Protein AF-A0A0F9I8K5-F1 (afdb_monomer)

Foldseek 3Di:
DDPPDPPCLLVVLLVQCVDPVNLVVLLVLCVVLVLVPD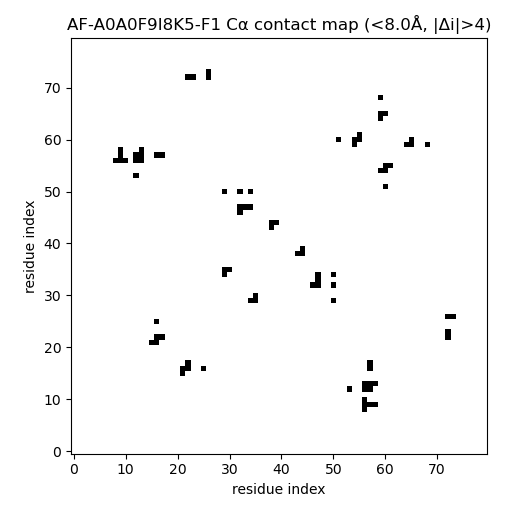DDDPVSVVSNVVNLVSCVSNVNDDVVCVCVVNVVSVVVVPPD

Structure (mmCIF, N/CA/C/O backbone):
data_AF-A0A0F9I8K5-F1
#
_entry.id   AF-A0A0F9I8K5-F1
#
loop_
_atom_site.group_PDB
_atom_site.id
_atom_site.type_symbol
_atom_site.label_atom_id
_atom_site.label_alt_id
_atom_site.label_comp_id
_atom_site.label_asym_id
_atom_site.label_entity_id
_atom_site.label_seq_id
_atom_site.pdbx_PDB_ins_code
_atom_site.Cartn_x
_atom_site.Cartn_y
_atom_site.Cartn_z
_atom_site.occupancy
_atom_site.B_iso_or_equiv
_atom_site.auth_seq_id
_atom_site.auth_comp_id
_atom_site.auth_asym_id
_atom_site.auth_atom_id
_atom_site.pdbx_PDB_model_num
ATOM 1 N N . MET A 1 1 ? 32.875 10.069 8.256 1.00 42.56 1 MET A N 1
ATOM 2 C CA . MET A 1 1 ? 31.835 10.376 7.254 1.00 42.56 1 MET A CA 1
ATOM 3 C C . MET A 1 1 ? 31.037 9.105 7.027 1.00 42.56 1 MET A C 1
ATOM 5 O O . MET A 1 1 ? 31.584 8.161 6.470 1.00 42.56 1 MET A O 1
ATOM 9 N N . ALA A 1 2 ? 29.823 9.021 7.573 1.00 46.72 2 ALA A N 1
ATOM 10 C CA . ALA A 1 2 ? 28.940 7.891 7.302 1.00 46.72 2 ALA A CA 1
ATOM 11 C C . ALA A 1 2 ? 28.528 7.969 5.827 1.00 46.72 2 ALA A C 1
ATOM 13 O O . ALA A 1 2 ? 28.105 9.028 5.371 1.00 46.72 2 ALA A O 1
ATOM 14 N N . LYS A 1 3 ? 28.725 6.888 5.066 1.00 48.16 3 LYS A N 1
ATOM 15 C CA . LYS A 1 3 ? 28.153 6.783 3.722 1.00 48.16 3 LYS A CA 1
ATOM 16 C C . LYS A 1 3 ? 26.639 6.769 3.895 1.00 48.16 3 LYS A C 1
ATOM 18 O O . LYS A 1 3 ? 26.119 5.833 4.495 1.00 48.16 3 LYS A O 1
ATOM 23 N N . GLU A 1 4 ? 25.965 7.803 3.410 1.00 52.41 4 GLU A N 1
ATOM 24 C CA . GLU A 1 4 ? 24.513 7.797 3.261 1.00 52.41 4 GLU A CA 1
ATOM 25 C C . GLU A 1 4 ? 24.155 6.602 2.373 1.00 52.41 4 GLU A C 1
ATOM 27 O O . GLU A 1 4 ? 24.562 6.512 1.212 1.00 52.41 4 GLU A O 1
ATOM 32 N N . GLN A 1 5 ? 23.507 5.607 2.967 1.00 58.22 5 GLN A N 1
ATOM 33 C CA . GLN A 1 5 ? 23.064 4.425 2.254 1.00 58.22 5 GLN A CA 1
ATOM 34 C C . GLN A 1 5 ? 21.848 4.859 1.437 1.00 58.22 5 GLN A C 1
ATOM 36 O O . GLN A 1 5 ? 20.818 5.202 2.008 1.00 58.22 5 GLN A O 1
ATOM 41 N N . ILE A 1 6 ? 21.990 4.925 0.111 1.00 60.16 6 ILE A N 1
ATOM 42 C CA . ILE A 1 6 ? 20.880 5.279 -0.777 1.00 60.16 6 ILE A CA 1
ATOM 43 C C . ILE A 1 6 ? 19.804 4.201 -0.607 1.00 60.16 6 ILE A C 1
ATOM 45 O O . ILE A 1 6 ? 20.009 3.048 -0.994 1.00 60.16 6 ILE A O 1
ATOM 49 N N . ASP A 1 7 ? 18.687 4.574 0.015 1.00 66.94 7 ASP A N 1
ATOM 50 C CA . ASP A 1 7 ? 17.529 3.706 0.197 1.00 66.94 7 ASP A CA 1
ATOM 51 C C . ASP A 1 7 ? 16.853 3.478 -1.162 1.00 66.94 7 ASP A C 1
ATOM 53 O O . ASP A 1 7 ? 16.027 4.263 -1.630 1.00 66.94 7 ASP A O 1
ATOM 57 N N . ASN A 1 8 ? 17.240 2.382 -1.815 1.00 80.31 8 ASN A N 1
ATOM 58 C CA . ASN A 1 8 ? 16.683 1.961 -3.095 1.00 80.31 8 ASN A CA 1
ATOM 59 C C . ASN A 1 8 ? 15.353 1.207 -2.954 1.00 80.31 8 ASN A C 1
ATOM 61 O O . ASN A 1 8 ? 14.829 0.737 -3.964 1.00 80.31 8 ASN A O 1
ATOM 65 N N . THR A 1 9 ? 14.766 1.111 -1.753 1.00 81.69 9 THR A N 1
ATOM 66 C CA . THR A 1 9 ? 13.538 0.327 -1.559 1.00 81.69 9 THR A CA 1
ATOM 67 C C . THR A 1 9 ? 12.411 0.805 -2.465 1.00 81.69 9 THR A C 1
ATOM 69 O O . THR A 1 9 ? 11.689 -0.017 -3.009 1.00 81.69 9 THR A O 1
ATOM 72 N N . VAL A 1 10 ? 12.294 2.106 -2.745 1.00 82.31 10 VAL A N 1
ATOM 73 C CA . VAL A 1 10 ? 11.304 2.638 -3.703 1.00 82.31 10 VAL A CA 1
ATOM 74 C C . VAL A 1 10 ? 11.448 2.007 -5.096 1.00 82.31 10 VAL A C 1
ATOM 76 O O . VAL A 1 10 ? 10.449 1.662 -5.727 1.00 82.31 10 VAL A O 1
ATOM 79 N N . VAL A 1 11 ? 12.679 1.825 -5.581 1.00 83.56 11 VAL A N 1
ATOM 80 C CA . VAL A 1 11 ? 12.946 1.180 -6.877 1.00 83.56 11 VAL A CA 1
ATOM 81 C C . VAL A 1 11 ? 12.531 -0.289 -6.833 1.00 83.56 11 VAL A C 1
ATOM 83 O O . VAL A 1 11 ? 11.929 -0.781 -7.787 1.00 83.56 11 VAL A O 1
ATOM 86 N N . ASP A 1 12 ? 12.794 -0.967 -5.719 1.00 88.50 12 ASP A N 1
ATOM 87 C CA . ASP A 1 12 ? 12.448 -2.377 -5.542 1.00 88.50 12 ASP A CA 1
ATOM 88 C C . ASP A 1 12 ? 10.932 -2.589 -5.417 1.00 88.50 12 ASP A C 1
ATOM 90 O O . ASP A 1 12 ? 10.388 -3.468 -6.080 1.00 88.50 12 ASP A O 1
ATOM 94 N N . TYR A 1 13 ? 10.218 -1.734 -4.676 1.00 86.19 13 TYR A N 1
ATOM 95 C CA . TYR A 1 13 ? 8.750 -1.743 -4.611 1.00 86.19 13 TYR A CA 1
ATOM 96 C C . TYR A 1 13 ? 8.142 -1.591 -6.006 1.00 86.19 13 TYR A C 1
ATOM 98 O O . TYR A 1 13 ? 7.293 -2.386 -6.406 1.00 86.19 13 TYR A O 1
ATOM 106 N N . ARG A 1 14 ? 8.618 -0.608 -6.778 1.00 84.75 14 ARG A N 1
ATOM 107 C CA . ARG A 1 14 ? 8.162 -0.399 -8.158 1.00 84.75 14 ARG A CA 1
ATOM 108 C C . ARG A 1 14 ? 8.430 -1.616 -9.031 1.00 84.75 14 ARG A C 1
ATOM 110 O O . ARG A 1 14 ? 7.542 -2.017 -9.766 1.00 84.75 14 ARG A O 1
ATOM 117 N N . ARG A 1 15 ? 9.618 -2.219 -8.943 1.00 85.50 15 ARG A N 1
ATOM 118 C CA . ARG A 1 15 ? 9.964 -3.427 -9.712 1.00 85.50 15 ARG A CA 1
ATOM 119 C C . ARG A 1 15 ? 9.098 -4.630 -9.346 1.00 85.50 15 ARG A C 1
ATOM 121 O O . ARG A 1 15 ? 8.695 -5.367 -10.238 1.00 85.50 15 ARG A O 1
ATOM 128 N N . CYS A 1 16 ? 8.811 -4.829 -8.062 1.00 85.75 16 CYS A N 1
ATOM 129 C CA . CYS A 1 16 ? 7.983 -5.939 -7.598 1.00 85.75 16 CYS A CA 1
ATOM 130 C C . CYS A 1 16 ? 6.529 -5.787 -8.058 1.00 85.75 16 CYS A C 1
ATOM 132 O O . CYS A 1 16 ? 5.938 -6.735 -8.574 1.00 85.75 16 CYS A O 1
ATOM 134 N N . PHE A 1 17 ? 5.963 -4.589 -7.906 1.00 85.81 17 PHE A N 1
ATOM 135 C CA . PHE A 1 17 ? 4.536 -4.338 -8.107 1.00 85.81 17 PHE A CA 1
ATOM 136 C C . PHE A 1 17 ? 4.174 -3.751 -9.482 1.00 85.81 17 PHE A C 1
ATOM 138 O O . PHE A 1 17 ? 3.004 -3.472 -9.726 1.00 85.81 17 PHE A O 1
ATOM 145 N N . SER A 1 18 ? 5.133 -3.592 -10.402 1.00 82.06 18 SER A N 1
ATOM 146 C CA . SER A 1 18 ? 4.861 -3.201 -11.796 1.00 82.06 18 SER A CA 1
ATOM 147 C C . SER A 1 18 ? 4.489 -4.368 -12.713 1.00 82.06 18 SER A C 1
ATOM 149 O O . SER A 1 18 ? 4.058 -4.136 -13.837 1.00 82.06 18 SER A O 1
ATOM 151 N N . THR A 1 19 ? 4.672 -5.611 -12.263 1.00 85.31 19 THR A N 1
ATOM 152 C CA . THR A 1 19 ? 4.294 -6.817 -13.014 1.00 85.31 19 THR A CA 1
ATOM 153 C C . THR A 1 19 ? 2.840 -7.195 -12.740 1.00 85.31 19 THR A C 1
ATOM 155 O O . THR A 1 19 ? 2.355 -6.956 -11.636 1.00 85.31 19 THR A O 1
ATOM 158 N N . ASP A 1 20 ? 2.163 -7.877 -13.668 1.00 81.31 20 ASP A N 1
ATOM 159 C CA . ASP A 1 20 ? 0.772 -8.323 -13.466 1.00 81.31 20 ASP A CA 1
ATOM 160 C C . ASP A 1 20 ? 0.610 -9.197 -12.212 1.00 81.31 20 ASP A C 1
ATOM 162 O O . ASP A 1 20 ? -0.362 -9.084 -11.466 1.00 81.31 20 ASP A O 1
ATOM 166 N N . ALA A 1 21 ? 1.579 -10.082 -11.954 1.00 87.75 21 ALA A N 1
ATOM 167 C CA . ALA A 1 21 ? 1.587 -10.910 -10.751 1.00 87.75 21 ALA A CA 1
ATOM 168 C C . ALA A 1 21 ? 1.747 -10.058 -9.486 1.00 87.75 21 ALA A C 1
ATOM 170 O O . ALA A 1 21 ? 1.021 -10.263 -8.514 1.00 87.75 21 ALA A O 1
ATOM 171 N N . GLY A 1 22 ? 2.646 -9.073 -9.523 1.00 87.00 22 GLY A N 1
ATOM 172 C CA . GLY A 1 22 ? 2.821 -8.102 -8.451 1.00 87.00 22 GLY A CA 1
ATOM 173 C C . GLY A 1 22 ? 1.548 -7.304 -8.185 1.00 87.00 22 GLY A C 1
ATOM 174 O O . GLY A 1 22 ? 1.112 -7.217 -7.043 1.00 87.00 22 GLY A O 1
ATOM 175 N N . GLN A 1 23 ? 0.898 -6.790 -9.226 1.00 83.19 23 GLN A N 1
ATOM 176 C CA . GLN A 1 23 ? -0.348 -6.030 -9.112 1.00 83.19 23 GLN A CA 1
ATOM 177 C C . GLN A 1 23 ? -1.483 -6.860 -8.505 1.00 83.19 23 GLN A C 1
ATOM 179 O O . GLN A 1 23 ? -2.213 -6.357 -7.653 1.00 83.19 23 GLN A O 1
ATOM 184 N N . ARG A 1 24 ? -1.598 -8.15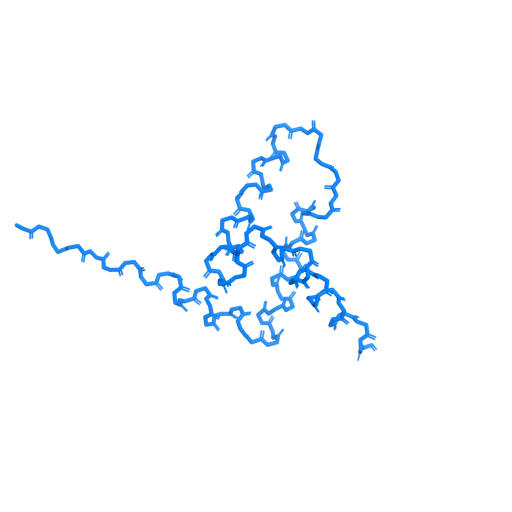0 -8.859 1.00 85.12 24 ARG A N 1
ATOM 185 C CA . ARG A 1 24 ? -2.565 -9.063 -8.222 1.00 85.12 24 ARG A CA 1
ATOM 186 C C . ARG A 1 24 ? -2.283 -9.264 -6.735 1.00 85.12 24 ARG A C 1
ATOM 188 O O . ARG A 1 24 ? -3.215 -9.216 -5.936 1.00 85.12 24 ARG A O 1
ATOM 195 N N . VAL A 1 25 ? -1.017 -9.467 -6.360 1.00 89.69 25 VAL A N 1
ATOM 196 C CA . VAL A 1 25 ? -0.616 -9.601 -4.949 1.00 89.69 25 VAL A CA 1
ATOM 197 C C . VAL A 1 25 ? -0.904 -8.311 -4.186 1.00 89.69 25 VAL A C 1
ATOM 199 O O . VAL A 1 25 ? -1.533 -8.368 -3.134 1.00 89.69 25 VAL A O 1
ATOM 202 N N . LEU A 1 26 ? -0.527 -7.154 -4.740 1.00 88.12 26 LEU A N 1
ATOM 203 C CA . LEU A 1 26 ? -0.825 -5.849 -4.152 1.00 88.12 26 LEU A CA 1
ATOM 204 C C . LEU A 1 26 ? -2.332 -5.673 -3.962 1.00 88.12 26 LEU A C 1
ATOM 206 O O . LEU A 1 26 ? -2.774 -5.351 -2.868 1.00 88.12 26 LEU A O 1
ATOM 210 N N . GLY A 1 27 ? -3.130 -5.961 -4.989 1.00 84.12 27 GLY A N 1
ATOM 211 C CA . GLY A 1 27 ? -4.585 -5.900 -4.908 1.00 84.12 27 GLY A CA 1
ATOM 212 C C . GLY A 1 27 ? -5.169 -6.816 -3.828 1.00 84.12 27 GLY A C 1
ATOM 213 O O . GLY A 1 27 ? -6.117 -6.418 -3.156 1.00 84.12 27 GLY A O 1
ATOM 214 N N . ASN A 1 28 ? -4.611 -8.014 -3.620 1.00 88.69 28 ASN A N 1
ATOM 215 C CA . ASN A 1 28 ? -5.036 -8.889 -2.525 1.00 88.69 28 ASN A CA 1
ATOM 216 C C . ASN A 1 28 ? -4.669 -8.306 -1.150 1.00 88.69 28 ASN A C 1
ATOM 218 O O . ASN A 1 28 ? -5.516 -8.264 -0.265 1.00 88.69 28 ASN A O 1
ATOM 222 N N . MET A 1 29 ? -3.454 -7.769 -0.999 1.00 90.06 29 MET A N 1
ATOM 223 C CA . MET A 1 29 ? -3.025 -7.106 0.239 1.00 90.06 29 MET A CA 1
ATOM 224 C C . MET A 1 29 ? -3.924 -5.914 0.598 1.00 90.06 29 MET A C 1
ATOM 226 O O . MET A 1 29 ? -4.246 -5.728 1.766 1.00 90.06 29 MET A O 1
ATOM 230 N N . LEU A 1 30 ? -4.353 -5.118 -0.390 1.00 87.81 30 LEU A N 1
ATOM 231 C CA . LEU A 1 30 ? -5.267 -3.989 -0.167 1.00 87.81 30 LEU A CA 1
ATOM 232 C C . LEU A 1 30 ? -6.642 -4.448 0.336 1.00 87.81 30 LEU A C 1
ATOM 234 O O . LEU A 1 30 ? -7.223 -3.801 1.205 1.00 87.81 30 LEU A O 1
ATOM 238 N N . VAL A 1 31 ? -7.149 -5.569 -0.187 1.00 85.81 31 VAL A N 1
ATOM 239 C CA . VAL A 1 31 ? -8.412 -6.169 0.269 1.00 85.81 31 VAL A CA 1
ATOM 240 C C . VAL A 1 31 ? -8.272 -6.720 1.687 1.00 85.81 31 VAL A C 1
ATOM 242 O O . VAL A 1 31 ? -9.107 -6.422 2.532 1.00 85.81 31 VAL A O 1
ATOM 245 N N . GLU A 1 32 ? -7.205 -7.469 1.976 1.00 89.62 32 GLU A N 1
ATOM 246 C CA . GLU A 1 32 ? -6.951 -8.011 3.320 1.00 89.62 32 GLU A CA 1
ATOM 247 C C . GLU A 1 32 ? -6.760 -6.906 4.367 1.00 89.62 32 GLU A C 1
ATOM 249 O O . GLU A 1 32 ? -7.181 -7.052 5.513 1.00 89.62 32 GLU A O 1
ATOM 254 N N . ALA A 1 33 ? -6.183 -5.774 3.962 1.00 87.69 33 ALA A N 1
ATOM 255 C CA . ALA A 1 33 ? -6.032 -4.595 4.804 1.00 87.69 33 ALA A CA 1
ATOM 256 C C . ALA A 1 33 ? -7.313 -3.755 4.942 1.00 87.69 33 ALA A C 1
ATOM 258 O O . ALA A 1 33 ? -7.260 -2.691 5.556 1.00 87.69 33 ALA A O 1
ATOM 259 N N . LYS A 1 34 ? -8.439 -4.192 4.353 1.00 87.38 34 LYS A N 1
ATOM 260 C CA . LYS A 1 34 ? -9.719 -3.465 4.322 1.00 87.38 34 LYS A CA 1
ATOM 261 C C . LYS A 1 34 ? -9.594 -2.032 3.801 1.00 87.38 34 LYS A C 1
ATOM 263 O O . LYS A 1 34 ? -10.338 -1.142 4.196 1.00 87.38 34 LYS A O 1
ATOM 268 N N . PHE A 1 35 ? -8.661 -1.800 2.880 1.00 85.19 35 PHE A N 1
ATOM 269 C CA . PHE A 1 35 ? -8.314 -0.453 2.430 1.00 85.19 35 PHE A CA 1
ATOM 270 C C . PHE A 1 35 ? -9.474 0.281 1.728 1.00 85.19 35 PHE A C 1
ATOM 272 O O . PHE A 1 35 ? -9.471 1.505 1.645 1.00 85.19 35 PHE A O 1
ATOM 279 N N . PHE A 1 36 ? -10.459 -0.460 1.213 1.00 80.31 36 PHE A N 1
ATOM 280 C CA . PHE A 1 36 ? -11.642 0.082 0.532 1.00 80.31 36 PHE A CA 1
ATOM 281 C C . PHE A 1 36 ? -12.889 0.149 1.423 1.00 80.31 36 PHE A C 1
ATOM 283 O O . PHE A 1 36 ? -13.963 0.502 0.937 1.00 80.31 36 PHE A O 1
ATOM 290 N N . GLU A 1 37 ? -12.773 -0.228 2.696 1.00 84.69 37 GLU A N 1
ATOM 291 C CA . GLU A 1 37 ? -13.865 -0.189 3.668 1.00 84.69 37 GLU A CA 1
ATOM 292 C C . GLU A 1 37 ? -13.776 1.084 4.521 1.00 84.69 37 GLU A C 1
ATOM 294 O O . GLU A 1 37 ? -12.740 1.746 4.587 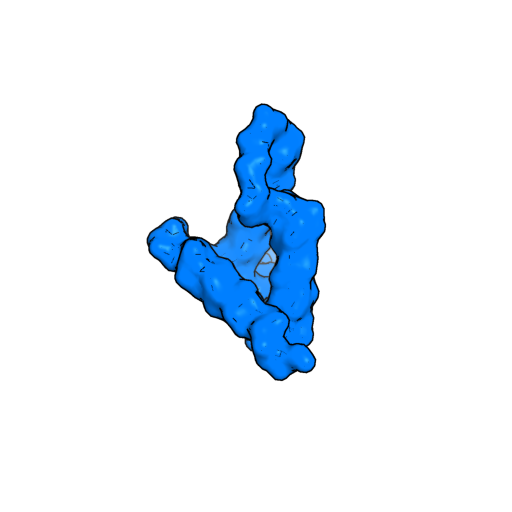1.00 84.69 37 GLU A O 1
ATOM 299 N N . TYR A 1 38 ? -14.883 1.449 5.170 1.00 79.44 38 TYR A N 1
ATOM 300 C CA . TYR A 1 38 ? -14.880 2.549 6.130 1.00 79.44 38 TYR A CA 1
ATOM 301 C C . TYR A 1 38 ? -14.099 2.133 7.383 1.00 79.44 38 TYR A C 1
ATOM 303 O O . TYR A 1 38 ? -14.356 1.066 7.937 1.00 79.44 38 TYR A O 1
ATOM 311 N N . THR A 1 39 ? -13.153 2.965 7.819 1.00 80.94 39 THR A N 1
ATOM 312 C CA . THR A 1 39 ? -12.369 2.731 9.036 1.00 80.94 39 THR A CA 1
ATOM 313 C C . THR A 1 39 ? -13.074 3.349 10.244 1.00 80.94 39 THR A C 1
ATOM 315 O O . THR A 1 39 ? -13.458 4.518 10.221 1.00 80.94 39 THR A O 1
ATOM 318 N N . GLU A 1 40 ? -13.265 2.570 11.311 1.00 79.56 40 GLU A N 1
ATOM 319 C CA . GLU A 1 40 ? -14.007 2.999 12.510 1.00 79.56 40 GLU A CA 1
ATOM 320 C C . GLU A 1 40 ? -13.105 3.130 13.740 1.00 79.56 40 GLU A C 1
ATOM 322 O O . GLU A 1 40 ? -13.417 3.871 14.676 1.00 79.56 40 GLU A O 1
ATOM 327 N N . THR A 1 41 ? -11.971 2.428 13.738 1.00 91.12 41 THR A N 1
ATOM 328 C CA . THR A 1 41 ? -11.069 2.343 14.891 1.00 91.12 41 THR A CA 1
ATOM 329 C C . THR A 1 41 ? -9.684 2.943 14.609 1.00 91.12 41 THR A C 1
ATOM 331 O O . THR A 1 41 ? -9.215 2.937 13.464 1.00 91.12 41 THR A O 1
ATOM 334 N N . PRO A 1 42 ? -8.974 3.448 15.639 1.00 91.06 42 PRO A N 1
ATOM 335 C CA . PRO A 1 42 ? -7.591 3.910 15.497 1.00 91.06 42 PRO A CA 1
ATOM 336 C C . PRO A 1 42 ? -6.643 2.847 14.922 1.00 91.06 42 PRO A C 1
ATOM 338 O O . PRO A 1 42 ? -5.721 3.173 14.174 1.00 91.06 42 PRO A O 1
ATOM 341 N N . GLU A 1 43 ? -6.868 1.578 15.254 1.00 90.00 43 GLU A N 1
ATOM 342 C CA . GLU A 1 43 ? -6.098 0.437 14.768 1.00 90.00 43 GLU A CA 1
ATOM 343 C C . GLU A 1 43 ? -6.279 0.239 13.258 1.00 90.00 43 GLU A C 1
ATOM 345 O O . GLU A 1 43 ? -5.295 0.079 12.534 1.00 90.00 43 GLU A O 1
ATOM 350 N N . GLU A 1 44 ? -7.515 0.318 12.764 1.00 86.38 44 GLU A N 1
ATOM 351 C CA . GLU A 1 44 ? -7.812 0.255 11.328 1.00 86.38 44 GLU A CA 1
ATOM 352 C C . GLU A 1 44 ? -7.184 1.432 10.579 1.00 86.38 44 GLU A C 1
ATOM 354 O O . GLU A 1 44 ? -6.578 1.253 9.522 1.00 86.38 44 GLU A O 1
ATOM 359 N N . GLN A 1 45 ? -7.223 2.627 11.169 1.00 86.75 45 GLN A N 1
ATOM 360 C CA . GLN A 1 45 ? -6.593 3.805 10.583 1.00 86.75 45 GLN A CA 1
ATOM 361 C C . GLN A 1 45 ? -5.058 3.698 10.540 1.00 86.75 45 GLN A C 1
ATOM 363 O O . GLN A 1 45 ? -4.419 4.188 9.605 1.00 86.75 45 GLN A O 1
ATOM 368 N N . ALA A 1 46 ? -4.437 3.029 11.516 1.00 88.62 46 ALA A N 1
ATOM 369 C CA . ALA A 1 46 ? -3.003 2.747 11.489 1.00 88.62 46 ALA A CA 1
ATOM 370 C C . ALA A 1 46 ? -2.630 1.798 10.336 1.00 88.62 46 ALA A C 1
ATOM 372 O O . ALA A 1 46 ? -1.641 2.042 9.636 1.00 88.62 46 ALA A O 1
ATOM 373 N N . VAL A 1 47 ? -3.440 0.761 10.098 1.00 90.31 47 VAL A N 1
ATOM 374 C CA . VAL A 1 47 ? -3.273 -0.156 8.959 1.00 90.31 47 VAL A CA 1
ATOM 375 C C . VAL A 1 47 ? -3.453 0.588 7.634 1.00 90.31 47 VAL A C 1
ATOM 377 O O . VAL A 1 47 ? -2.608 0.471 6.746 1.00 90.31 47 VAL A O 1
ATOM 380 N N . GLU A 1 48 ? -4.483 1.425 7.520 1.00 86.88 48 GLU A N 1
ATOM 381 C CA . GLU A 1 48 ? -4.738 2.252 6.337 1.00 86.88 48 GLU A CA 1
ATOM 382 C C . GLU A 1 48 ? -3.545 3.174 6.017 1.00 86.88 48 GLU A C 1
ATOM 384 O O . GLU A 1 48 ? -3.075 3.241 4.877 1.00 86.88 48 GLU A O 1
ATOM 389 N N . ASN A 1 49 ? -2.986 3.842 7.030 1.00 86.56 49 ASN A N 1
ATOM 390 C CA . ASN A 1 49 ? -1.814 4.711 6.879 1.00 86.56 49 ASN A CA 1
ATOM 391 C C . A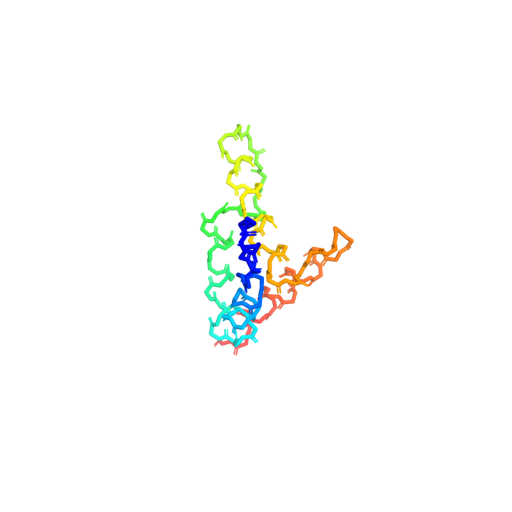SN A 1 49 ? -0.554 3.938 6.458 1.00 86.56 49 ASN A C 1
ATOM 393 O O . ASN A 1 49 ? 0.249 4.419 5.647 1.00 86.56 49 ASN A O 1
ATOM 397 N N . PHE A 1 50 ? -0.381 2.720 6.970 1.00 89.44 50 PHE A N 1
ATOM 398 C CA . PHE A 1 50 ? 0.708 1.845 6.553 1.00 89.44 50 PHE A CA 1
ATOM 399 C C . PHE A 1 50 ? 0.574 1.441 5.076 1.00 89.44 50 PHE A C 1
ATOM 401 O O . PHE A 1 50 ? 1.533 1.556 4.309 1.00 89.44 50 PHE A O 1
ATOM 408 N N . VAL A 1 51 ? -0.630 1.065 4.642 1.00 88.50 51 VAL A N 1
ATOM 409 C CA . VAL A 1 51 ? -0.921 0.728 3.242 1.00 88.50 51 VAL A CA 1
ATOM 410 C C . VAL A 1 51 ? -0.675 1.915 2.306 1.00 88.50 51 VAL A C 1
ATOM 412 O O . VAL A 1 51 ? -0.016 1.755 1.276 1.00 88.50 51 VAL A O 1
ATOM 415 N N . LYS A 1 52 ? -1.101 3.128 2.680 1.00 84.50 52 LYS A N 1
ATOM 416 C CA . LYS A 1 52 ? -0.806 4.367 1.928 1.00 84.50 52 LYS A CA 1
ATOM 417 C C . LYS A 1 52 ? 0.696 4.573 1.717 1.00 84.50 52 LYS A C 1
ATOM 419 O O . LYS A 1 52 ? 1.134 4.975 0.637 1.00 84.50 52 LYS A O 1
ATOM 424 N N . THR A 1 53 ? 1.503 4.228 2.718 1.00 86.12 53 THR A N 1
ATOM 425 C CA . THR A 1 53 ? 2.969 4.289 2.624 1.00 86.12 53 THR A CA 1
ATOM 426 C C . THR A 1 53 ? 3.516 3.287 1.601 1.00 86.12 53 THR A C 1
ATOM 428 O O . THR A 1 53 ? 4.408 3.630 0.824 1.00 86.12 53 THR A O 1
ATOM 431 N N . ILE A 1 54 ? 2.969 2.067 1.547 1.00 86.50 54 ILE A N 1
ATOM 432 C CA . ILE A 1 54 ? 3.331 1.062 0.530 1.00 86.50 54 ILE A CA 1
ATOM 433 C C . ILE A 1 54 ? 2.976 1.564 -0.873 1.00 86.50 54 ILE A C 1
ATOM 435 O O . ILE A 1 54 ? 3.833 1.572 -1.758 1.00 86.50 54 ILE A O 1
ATOM 439 N N . LEU A 1 55 ? 1.748 2.051 -1.065 1.00 83.06 55 LEU A N 1
ATOM 440 C CA . LEU A 1 55 ? 1.278 2.590 -2.346 1.00 83.06 55 LEU A CA 1
ATOM 441 C C . LEU A 1 55 ? 2.141 3.767 -2.833 1.00 83.06 55 LEU A C 1
ATOM 443 O O . LEU A 1 55 ? 2.451 3.863 -4.023 1.00 83.06 55 LEU A O 1
ATOM 447 N N . THR A 1 56 ? 2.618 4.601 -1.904 1.00 81.81 56 THR A N 1
ATOM 448 C CA . THR A 1 56 ? 3.594 5.671 -2.175 1.00 81.81 56 THR A CA 1
ATOM 449 C C . THR A 1 56 ? 4.892 5.144 -2.758 1.00 81.81 56 TH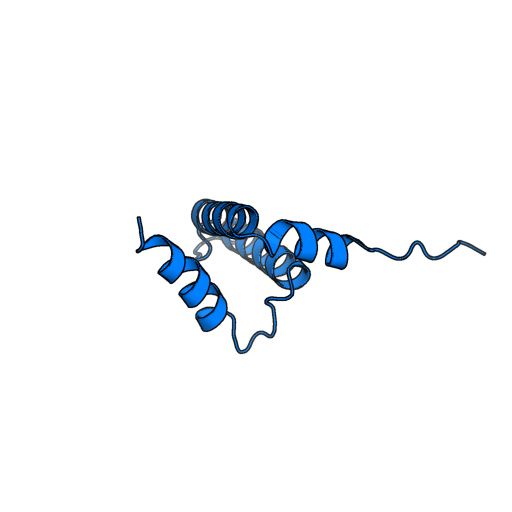R A C 1
ATOM 451 O O . THR A 1 56 ? 5.376 5.651 -3.775 1.00 81.81 56 THR A O 1
ATOM 454 N N . LYS A 1 57 ? 5.439 4.077 -2.177 1.00 83.75 57 LYS A N 1
ATOM 455 C CA . LYS A 1 57 ? 6.677 3.462 -2.668 1.00 83.75 57 LYS A CA 1
ATOM 456 C C . LYS A 1 57 ? 6.493 2.813 -4.040 1.00 83.75 57 LYS A C 1
ATOM 458 O O . LYS A 1 57 ? 7.389 2.921 -4.873 1.00 83.75 57 LYS A O 1
ATOM 463 N N . CYS A 1 58 ? 5.322 2.243 -4.326 1.00 79.50 58 CYS A N 1
ATOM 464 C CA . CYS A 1 58 ? 4.990 1.663 -5.633 1.00 79.50 58 CYS A CA 1
ATOM 465 C C . CYS A 1 58 ? 4.877 2.693 -6.775 1.00 79.50 58 CYS A C 1
ATOM 467 O O . CYS A 1 58 ? 4.723 2.304 -7.928 1.00 79.50 58 CYS A O 1
ATOM 469 N N . GLY A 1 59 ? 4.990 3.996 -6.491 1.00 68.00 59 GLY A N 1
ATOM 470 C CA . GLY A 1 59 ? 4.889 5.054 -7.501 1.00 68.00 59 GLY A CA 1
ATOM 471 C C . GLY A 1 59 ? 3.455 5.472 -7.833 1.00 68.00 59 GLY A C 1
ATOM 472 O O . GLY A 1 59 ? 3.273 6.292 -8.726 1.00 68.00 59 GLY A O 1
ATOM 473 N N . GLY A 1 60 ? 2.459 4.953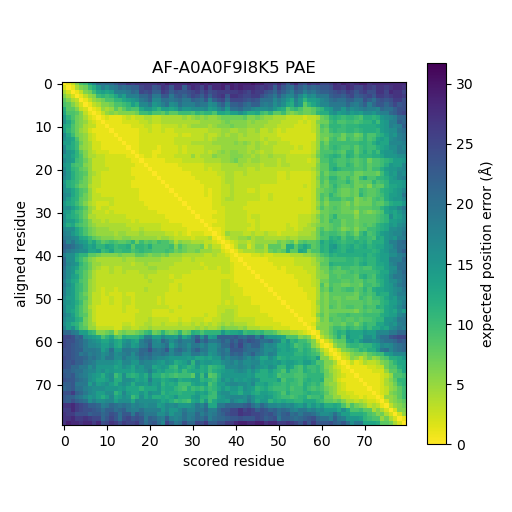 -7.108 1.00 56.44 60 GLY A N 1
ATOM 474 C CA . GLY A 1 60 ? 1.034 5.225 -7.317 1.00 56.44 60 GLY A CA 1
ATOM 475 C C . GLY A 1 60 ? 0.450 6.321 -6.423 1.00 56.44 60 GLY A C 1
ATOM 476 O O . GLY A 1 60 ? -0.748 6.307 -6.174 1.00 56.44 60 GLY A O 1
ATOM 477 N N . TYR A 1 61 ? 1.261 7.238 -5.885 1.00 49.06 61 TYR A N 1
ATOM 478 C CA . TYR A 1 61 ? 0.792 8.172 -4.853 1.00 49.06 61 TYR A CA 1
ATOM 479 C C . TYR A 1 61 ? 1.154 9.623 -5.174 1.00 49.06 61 TYR A C 1
ATOM 481 O O . TYR A 1 61 ? 2.100 10.199 -4.641 1.00 49.06 61 TYR A O 1
ATOM 489 N N . CYS A 1 62 ? 0.346 10.219 -6.044 1.00 46.62 62 CYS A N 1
ATOM 490 C CA . CYS A 1 62 ? -0.115 11.585 -5.841 1.00 46.62 62 CYS A CA 1
ATOM 491 C C . CYS A 1 62 ? -1.526 11.448 -5.265 1.00 46.62 62 CYS A C 1
ATOM 493 O O . CYS A 1 62 ? -2.329 10.695 -5.812 1.00 46.62 62 CYS A O 1
ATOM 495 N N . VAL A 1 63 ? -1.817 12.142 -4.162 1.00 49.91 63 VAL A N 1
ATOM 496 C CA . VAL A 1 63 ? -3.110 12.098 -3.441 1.00 49.91 63 VAL A CA 1
ATOM 497 C C . VAL A 1 63 ? -4.316 12.307 -4.377 1.00 49.91 63 VAL A C 1
ATOM 499 O O . VAL A 1 63 ? -5.417 11.868 -4.078 1.00 49.91 63 VAL A O 1
ATOM 502 N N . GLU A 1 64 ? -4.088 12.915 -5.538 1.00 53.31 64 GLU A N 1
ATOM 503 C CA . GLU A 1 64 ? -5.087 13.250 -6.551 1.00 53.31 64 GLU A CA 1
ATOM 504 C C . GLU A 1 64 ? -5.619 12.047 -7.360 1.00 53.31 64 GLU A C 1
ATOM 506 O O . GLU A 1 64 ? -6.755 12.109 -7.817 1.00 53.31 64 GLU A O 1
ATOM 511 N N . ASN A 1 65 ? -4.872 10.938 -7.496 1.00 56.53 65 ASN A N 1
ATOM 512 C CA . ASN A 1 65 ? -5.224 9.845 -8.430 1.00 56.53 6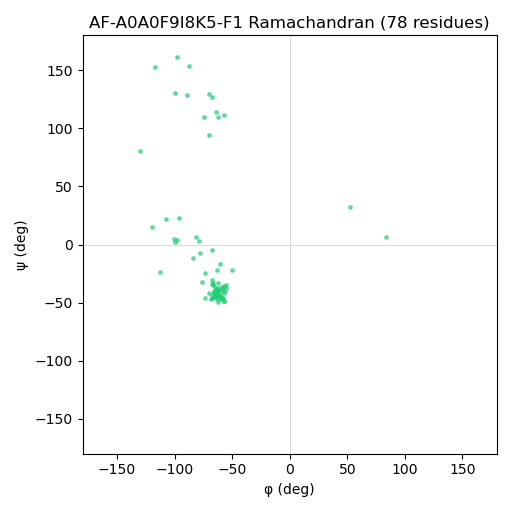5 ASN A CA 1
ATOM 513 C C . ASN A 1 65 ? -5.458 8.481 -7.752 1.00 56.53 65 ASN A C 1
ATOM 515 O O . ASN A 1 65 ? -5.456 7.445 -8.424 1.00 56.53 65 ASN A O 1
ATOM 519 N N . ILE A 1 66 ? -5.636 8.451 -6.426 1.00 61.75 66 ILE A N 1
ATOM 520 C CA . ILE A 1 66 ? -5.736 7.195 -5.665 1.00 61.75 66 ILE A CA 1
ATOM 521 C C . ILE A 1 66 ? -6.928 6.348 -6.115 1.00 61.75 66 ILE A C 1
ATOM 523 O O . ILE A 1 66 ? -6.773 5.154 -6.360 1.00 61.75 66 ILE A O 1
ATOM 527 N N . ASP A 1 67 ? -8.078 6.985 -6.330 1.00 58.59 67 ASP A N 1
ATOM 528 C CA . ASP A 1 67 ? -9.300 6.313 -6.761 1.00 58.59 67 ASP A CA 1
ATOM 529 C C . ASP A 1 67 ? -9.164 5.749 -8.175 1.00 58.59 67 ASP A C 1
ATOM 531 O O . ASP A 1 67 ? -9.695 4.681 -8.462 1.00 58.59 67 ASP A O 1
ATOM 535 N N . GLU A 1 68 ? -8.431 6.430 -9.059 1.00 62.62 68 GLU A N 1
ATOM 536 C CA . GLU A 1 68 ? -8.212 5.990 -10.438 1.00 62.62 68 GLU A CA 1
ATOM 537 C C . GLU A 1 68 ? -7.233 4.814 -10.505 1.00 62.62 68 GLU A C 1
ATOM 539 O O . GLU A 1 68 ? -7.520 3.808 -11.151 1.00 62.62 68 GLU A O 1
ATOM 544 N N . TYR A 1 69 ? -6.111 4.887 -9.783 1.00 65.25 69 TYR A N 1
ATOM 545 C CA . TYR A 1 69 ? -5.145 3.788 -9.717 1.00 65.25 69 TYR A CA 1
ATOM 546 C C . TYR A 1 69 ? -5.765 2.532 -9.090 1.00 65.25 69 TYR A C 1
ATOM 548 O O . TYR A 1 69 ? -5.630 1.429 -9.621 1.00 65.25 69 TYR A O 1
ATOM 556 N N . VAL A 1 70 ? -6.514 2.708 -7.999 1.00 64.56 70 VAL A N 1
ATOM 557 C CA . VAL A 1 70 ? -7.285 1.641 -7.353 1.00 64.56 70 VAL A CA 1
ATOM 558 C C . VAL A 1 70 ? -8.342 1.072 -8.293 1.00 64.56 70 VAL A C 1
ATOM 560 O O . VAL A 1 70 ? -8.469 -0.146 -8.406 1.00 64.56 70 VAL A O 1
ATOM 563 N N . ARG A 1 71 ? -9.097 1.928 -8.988 1.00 64.50 71 ARG A N 1
ATOM 564 C CA . ARG A 1 71 ? -10.126 1.494 -9.936 1.00 64.50 71 ARG A CA 1
ATOM 565 C C . ARG A 1 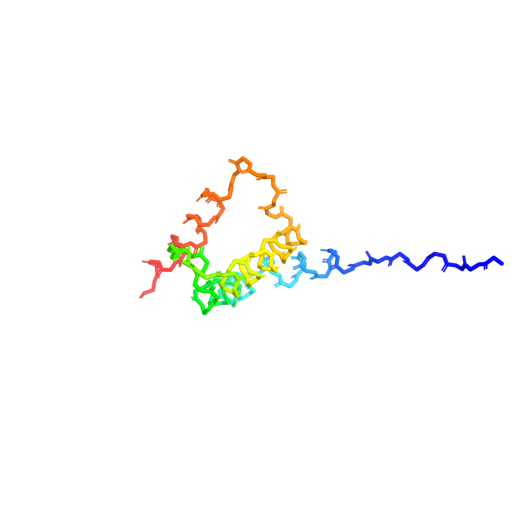71 ? -9.512 0.698 -11.085 1.00 64.50 71 ARG A C 1
ATOM 567 O O . ARG A 1 71 ? -10.067 -0.338 -11.430 1.00 64.50 71 ARG A O 1
ATOM 574 N N . ASN A 1 72 ? -8.353 1.104 -11.602 1.00 66.38 72 ASN A N 1
ATOM 575 C CA . ASN A 1 72 ? -7.621 0.359 -12.628 1.00 66.38 72 ASN A CA 1
ATOM 576 C C . ASN A 1 72 ? -7.154 -1.013 -12.108 1.00 66.38 72 ASN A C 1
ATOM 578 O O . ASN A 1 72 ?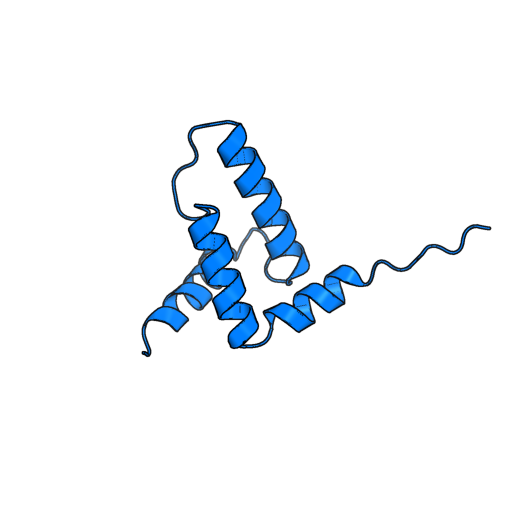 -7.353 -2.024 -12.781 1.00 66.38 72 ASN A O 1
ATOM 582 N N . LEU A 1 73 ? -6.627 -1.082 -10.878 1.00 64.44 73 LEU A N 1
ATOM 583 C CA . LEU A 1 73 ? -6.266 -2.355 -10.236 1.00 64.44 73 LEU A CA 1
ATOM 584 C C . LEU A 1 73 ? -7.480 -3.273 -10.016 1.00 64.44 73 LEU A C 1
ATOM 586 O O . LEU A 1 73 ? -7.371 -4.491 -10.153 1.00 64.44 73 LEU A O 1
ATOM 590 N N . MET A 1 74 ? -8.641 -2.709 -9.676 1.00 63.91 74 MET A N 1
ATOM 591 C CA . MET A 1 74 ? -9.876 -3.470 -9.463 1.00 63.91 74 MET A CA 1
ATOM 592 C C . MET A 1 74 ? -10.533 -3.910 -10.777 1.00 63.91 74 MET A C 1
ATOM 594 O O . MET A 1 74 ? -11.112 -4.991 -10.827 1.00 63.91 74 MET A O 1
ATOM 598 N N . GLN A 1 75 ? -10.414 -3.131 -11.853 1.00 63.31 75 GLN A N 1
ATOM 599 C CA . GLN A 1 75 ? -10.923 -3.502 -13.178 1.00 63.31 75 GLN A CA 1
ATOM 600 C C . GLN A 1 75 ? -10.153 -4.679 -13.791 1.00 63.31 75 GLN A C 1
ATOM 602 O O . GLN A 1 75 ? -10.772 -5.520 -14.440 1.00 63.31 75 GLN A O 1
ATOM 607 N N . MET A 1 76 ? -8.858 -4.834 -13.489 1.00 55.81 76 MET A N 1
ATOM 608 C CA . MET A 1 76 ? -8.092 -6.033 -13.868 1.00 55.81 76 MET A CA 1
ATOM 609 C C . MET A 1 76 ? -8.643 -7.338 -13.259 1.00 55.81 76 MET A C 1
ATOM 611 O O . MET A 1 76 ? -8.307 -8.416 -13.741 1.00 55.81 76 MET A O 1
ATOM 615 N N . LYS A 1 77 ? -9.493 -7.282 -12.218 1.00 46.28 77 LYS A N 1
ATOM 616 C CA . LYS A 1 77 ? -10.136 -8.477 -11.638 1.00 46.28 77 LYS A CA 1
ATOM 617 C C . LYS A 1 77 ? -11.329 -9.010 -12.449 1.00 46.28 77 LYS A C 1
ATOM 619 O O . LYS A 1 77 ? -11.836 -10.065 -12.086 1.00 46.28 77 LYS A O 1
ATOM 624 N N . MET A 1 78 ? -11.797 -8.326 -13.500 1.00 41.62 78 MET A N 1
ATOM 625 C CA . MET A 1 78 ? -13.014 -8.727 -14.235 1.00 41.62 78 MET A CA 1
ATOM 626 C C . MET A 1 78 ? -12.774 -9.478 -15.559 1.00 41.62 78 MET A C 1
ATOM 628 O O . MET A 1 78 ? -13.743 -9.787 -16.246 1.00 41.62 78 MET A O 1
ATOM 632 N N . GLU A 1 79 ? -11.529 -9.812 -15.915 1.00 40.19 79 GLU A N 1
ATOM 633 C CA . GLU A 1 79 ? -11.201 -10.506 -17.182 1.00 40.19 79 GLU A CA 1
ATOM 634 C C . GLU A 1 79 ? -10.799 -11.992 -17.030 1.00 40.19 79 GLU A C 1
ATOM 636 O O . GLU A 1 79 ? -10.180 -12.568 -17.924 1.00 40.19 79 GLU A O 1
ATOM 641 N N . THR A 1 80 ? -11.180 -12.648 -15.933 1.00 39.47 80 THR A N 1
ATOM 642 C CA . THR A 1 80 ? -11.068 -14.116 -15.754 1.00 39.47 80 THR A CA 1
ATOM 643 C C . THR A 1 80 ? -12.409 -14.729 -15.423 1.00 39.47 80 THR A C 1
ATOM 645 O O . THR A 1 80 ? -12.671 -15.848 -15.914 1.00 39.47 80 THR A O 1
#

Mean predicted aligned error: 9.3 Å

Organism: NCBI:txid412755

Secondary structure (DSSP, 8-state):
-------THHHHHHHHHTSHHHHHHHHHHHHHTTTTSPP-SHHHHHHHHHHHHHHHHTT---GGGHHHHHHHHHHGGG--

Sequence (80 aa):
MAKEQIDNTVVDYRRCFSTDAGQRVLGNMLVEAKFFEYTETPEEQAVENFVKTILTKCGGYCVENIDEYVRNLMQMKMET

Nearest PDB structures (foldseek):
  7ep2-assembly2_D  TM=3.568E-01  e=9.271E+00  Homo sapiens

Solvent-accessible surface area (backbone atoms only — not comparable to full-atom values): 4811 Å² total; per-residue (Å²): 133,84,80,80,75,79,80,54,58,43,60,51,38,29,64,53,47,69,38,74,69,28,42,52,52,50,54,49,52,40,56,76,58,45,60,88,53,90,72,87,46,74,68,51,47,50,50,41,54,51,49,53,53,51,41,40,38,47,71,61,58,53,91,88,45,45,70,57,57,50,48,54,62,56,54,68,70,75,83,125

Radius of gyration: 14.49 Å; Cα contacts (8 Å, |Δi|>4): 44; chains: 1; bounding box: 47×27×33 Å

pLDDT: mean 74.75, std 15.56, range [39.47, 91.12]